Protein AF-A0A3P7Q3Z2-F1 (afdb_monomer_lite)

Organism: Cylicostephanus goldi (NCBI:txid71465)

Foldseek 3Di:
DVVVVVVVVVVVVVVVVVVVVVVVVVVVVVVVVVVVVVVVVVVVVVVVVVVVVVVVVVVVVVVVVVVVVVVVVVVVVVVVVVVVVVVVVVVVVVVVVVVVVVVVVVCVVPVVCVVCVVQACDPPGPRNPQPDDDDPDRPPPPPD

Sequence (144 aa):
MKEQIAKEEEALKISQKRVEEFNEMIAAIEERRKIAEEGHKAAVAALKKFEKELKEYDKDIKMHQNKVDATDKKLVSLKSKKEAMEMDIQKYKDEAVAYKKLAHQKMKSHPWINDEKSHFGKKNTEYDFTGLWLGGLLLELVFY

pLDDT: mean 86.35, std 15.88, range [38.47, 97.62]

Structure (mmCIF, N/CA/C/O backbone):
data_AF-A0A3P7Q3Z2-F1
#
_entry.id   AF-A0A3P7Q3Z2-F1
#
loop_
_atom_site.group_PDB
_atom_site.id
_atom_site.type_symbol
_atom_site.label_atom_id
_atom_site.label_alt_id
_atom_site.label_comp_id
_atom_site.label_asym_id
_atom_site.label_entity_id
_atom_site.label_seq_id
_atom_site.pdbx_PDB_ins_code
_atom_site.Cartn_x
_atom_site.Cartn_y
_atom_site.Cartn_z
_atom_site.occupancy
_atom_site.B_iso_or_equiv
_atom_site.a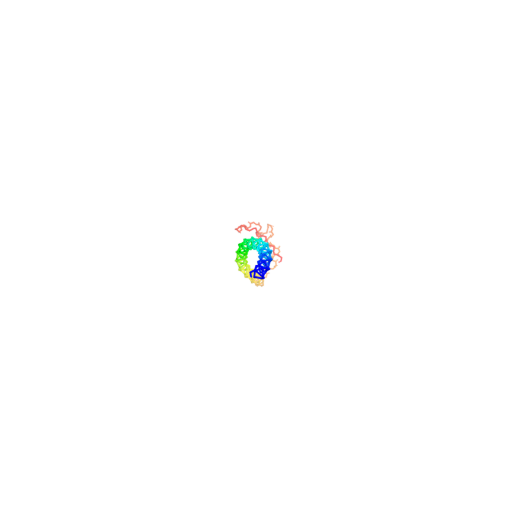uth_seq_id
_atom_site.auth_comp_id
_atom_site.auth_asym_id
_atom_site.auth_atom_id
_atom_site.pdbx_PDB_model_num
ATOM 1 N N . MET A 1 1 ? -50.970 -11.993 73.255 1.00 63.47 1 MET A N 1
ATOM 2 C CA . MET A 1 1 ? -50.905 -10.597 72.764 1.00 63.47 1 MET A CA 1
ATOM 3 C C . MET A 1 1 ? -49.483 -10.035 72.829 1.00 63.47 1 MET A C 1
ATOM 5 O O . MET A 1 1 ? -48.918 -9.815 71.773 1.00 63.47 1 MET A O 1
ATOM 9 N N . LYS A 1 2 ? -48.845 -9.899 74.006 1.00 75.62 2 LYS A N 1
ATOM 10 C CA . LYS A 1 2 ? -47.451 -9.393 74.109 1.00 75.62 2 LYS A CA 1
ATOM 11 C C . LYS A 1 2 ? -46.409 -10.221 73.336 1.00 75.62 2 LYS A C 1
ATOM 13 O O . LYS A 1 2 ? -45.516 -9.665 72.719 1.00 75.62 2 LYS A O 1
ATOM 18 N N . GLU A 1 3 ? -46.559 -11.542 73.332 1.00 79.00 3 GLU A N 1
ATOM 19 C CA . GLU A 1 3 ? -45.626 -12.468 72.671 1.00 79.00 3 GLU A CA 1
ATOM 20 C C . GLU A 1 3 ? -45.723 -12.450 71.131 1.00 79.00 3 GLU A C 1
ATOM 22 O O . GLU A 1 3 ? -44.743 -12.705 70.439 1.00 79.00 3 GLU A O 1
ATOM 27 N N . GLN A 1 4 ? -46.900 -12.117 70.586 1.00 80.56 4 GLN A N 1
ATOM 28 C CA . GLN A 1 4 ? -47.095 -11.931 69.142 1.00 80.56 4 GLN A CA 1
ATOM 29 C C . GLN A 1 4 ? -46.479 -10.616 68.666 1.00 80.56 4 GLN A C 1
ATOM 31 O O . GLN A 1 4 ? -45.775 -10.617 67.665 1.00 80.56 4 GLN A O 1
ATOM 36 N N . ILE A 1 5 ? -46.664 -9.536 69.433 1.00 83.12 5 ILE A N 1
ATOM 37 C CA . ILE A 1 5 ? -46.066 -8.226 69.141 1.00 83.12 5 ILE A CA 1
ATOM 38 C C . ILE A 1 5 ? -44.535 -8.335 69.096 1.00 83.12 5 ILE A C 1
ATOM 40 O O . ILE A 1 5 ? -43.920 -7.862 68.150 1.00 83.12 5 ILE A O 1
ATOM 44 N N . ALA A 1 6 ? -43.922 -9.043 70.051 1.00 85.62 6 ALA A N 1
ATOM 45 C CA . ALA A 1 6 ? -42.472 -9.246 70.063 1.00 85.62 6 ALA A CA 1
ATOM 46 C C . ALA A 1 6 ? -41.956 -10.013 68.826 1.00 85.62 6 ALA A C 1
ATOM 48 O O . ALA A 1 6 ? -40.931 -9.646 68.256 1.00 85.62 6 ALA A O 1
ATOM 49 N N . LYS A 1 7 ? -42.678 -11.050 68.372 1.00 86.12 7 LYS A N 1
ATOM 50 C CA . LYS A 1 7 ? -42.324 -11.792 67.146 1.00 86.12 7 LYS A CA 1
ATOM 51 C C . LYS A 1 7 ? -42.457 -10.938 65.888 1.00 86.12 7 LYS A C 1
ATOM 53 O O . LYS A 1 7 ? -41.633 -11.054 64.984 1.00 86.12 7 LYS A O 1
ATOM 58 N N . GLU A 1 8 ? -43.489 -10.105 65.817 1.00 84.38 8 GLU A N 1
ATOM 59 C CA . GLU A 1 8 ? -43.702 -9.195 64.691 1.00 84.38 8 GLU A CA 1
ATOM 60 C C . GLU A 1 8 ? -42.642 -8.087 64.652 1.00 84.38 8 GLU A C 1
ATOM 62 O O . GLU A 1 8 ? -42.112 -7.807 63.581 1.00 84.38 8 GLU A O 1
ATOM 67 N N . GLU A 1 9 ? -42.254 -7.522 65.799 1.00 87.75 9 GLU A N 1
ATOM 68 C CA . GLU A 1 9 ? -41.153 -6.552 65.899 1.00 87.75 9 GLU A CA 1
ATOM 69 C C . GLU A 1 9 ? -39.813 -7.154 65.453 1.00 87.75 9 GLU A C 1
ATOM 71 O O . GLU A 1 9 ? -39.049 -6.519 64.722 1.00 87.75 9 GLU A O 1
ATOM 76 N N . GLU A 1 10 ? -39.532 -8.399 65.842 1.00 88.31 10 GLU A N 1
ATOM 77 C CA . GLU A 1 10 ? -38.320 -9.107 65.432 1.00 88.31 10 GLU A CA 1
ATOM 78 C C . GLU A 1 10 ? -38.321 -9.408 63.924 1.00 88.31 10 GLU A C 1
ATOM 80 O O . GLU A 1 10 ? -37.326 -9.155 63.238 1.00 88.31 10 GLU A O 1
ATOM 85 N N . ALA A 1 11 ? -39.461 -9.841 63.375 1.00 89.44 11 ALA A N 1
ATOM 86 C CA . ALA A 1 11 ? -39.642 -10.030 61.936 1.00 89.44 11 ALA A CA 1
ATOM 87 C C . ALA A 1 11 ? -39.473 -8.717 61.150 1.00 89.44 11 ALA A C 1
ATOM 89 O O . ALA A 1 11 ? -38.833 -8.704 60.094 1.00 89.44 11 ALA A O 1
ATOM 90 N N . LEU A 1 12 ? -39.985 -7.601 61.676 1.00 91.19 12 LEU A N 1
ATOM 91 C CA . LEU A 1 12 ? -39.851 -6.280 61.061 1.00 91.19 12 LEU A CA 1
ATOM 92 C C . LEU A 1 12 ? -38.387 -5.825 61.042 1.00 91.19 12 LEU A C 1
ATOM 94 O O . LEU A 1 12 ? -37.903 -5.334 60.023 1.00 91.19 12 LEU A O 1
ATOM 98 N N . LYS A 1 13 ? -37.653 -6.073 62.131 1.00 93.69 13 LYS A N 1
ATOM 99 C CA . LYS A 1 13 ? -36.223 -5.760 62.248 1.00 93.69 13 LYS A CA 1
ATOM 100 C C . LYS A 1 13 ? -35.368 -6.586 61.283 1.00 93.69 13 LYS A C 1
ATOM 102 O O . LYS A 1 13 ? -34.429 -6.060 60.688 1.00 93.69 13 LYS A O 1
ATOM 107 N N . ILE A 1 14 ? -35.704 -7.864 61.087 1.00 93.69 14 ILE A N 1
ATOM 108 C CA . ILE A 1 14 ? -35.063 -8.725 60.077 1.00 93.69 14 ILE A CA 1
ATOM 109 C C . ILE A 1 14 ? -35.358 -8.204 58.666 1.00 93.69 14 ILE A C 1
ATOM 111 O O . ILE A 1 14 ? -34.451 -8.125 57.837 1.00 93.69 14 ILE A O 1
ATOM 115 N N . SER A 1 15 ? -36.606 -7.814 58.393 1.00 91.88 15 SER A N 1
ATOM 116 C CA . SER A 1 15 ? -36.988 -7.250 57.097 1.00 91.88 15 SER A CA 1
ATOM 117 C C . SER A 1 15 ? -36.263 -5.934 56.805 1.00 91.88 15 SER A C 1
ATOM 119 O O . SER A 1 15 ? -35.821 -5.735 55.678 1.00 91.88 15 SER A O 1
ATOM 121 N N . GLN A 1 16 ? -36.113 -5.052 57.797 1.00 94.38 16 GLN A N 1
ATOM 122 C CA . GLN A 1 16 ? -35.373 -3.793 57.655 1.00 94.38 16 GLN A CA 1
ATOM 123 C C . GLN A 1 16 ? -33.906 -4.038 57.296 1.00 94.38 16 GLN A C 1
ATOM 125 O O . GLN A 1 16 ? -33.435 -3.486 56.306 1.00 94.38 16 GLN A O 1
ATOM 130 N N . LYS A 1 17 ? -33.222 -4.943 58.011 1.00 94.62 17 LYS A N 1
ATOM 131 C CA . LYS A 1 17 ? -31.838 -5.323 57.680 1.00 94.62 17 LYS A CA 1
ATOM 132 C C . LYS A 1 17 ? -31.705 -5.861 56.261 1.00 94.62 17 LYS A C 1
ATOM 134 O O . LYS A 1 17 ? -30.796 -5.482 55.538 1.00 94.62 17 LYS A O 1
ATOM 139 N N . ARG A 1 18 ? -32.640 -6.712 55.833 1.00 94.19 18 ARG A N 1
ATOM 140 C CA . ARG A 1 18 ? -32.624 -7.259 54.471 1.00 94.19 18 ARG A CA 1
ATOM 141 C C . ARG A 1 18 ? -32.813 -6.167 53.410 1.00 94.19 18 ARG A C 1
ATOM 143 O O . ARG A 1 18 ? -32.218 -6.248 52.342 1.00 94.19 18 ARG A O 1
ATOM 150 N N . VAL A 1 19 ? -33.637 -5.155 53.685 1.00 95.56 19 VAL A N 1
ATOM 151 C CA . VAL A 1 19 ? -33.800 -3.998 52.788 1.00 95.56 19 VAL A CA 1
ATOM 152 C C . VAL A 1 19 ? -32.518 -3.167 52.724 1.00 95.56 19 VAL A C 1
ATOM 154 O O . VAL A 1 19 ? -32.129 -2.757 51.634 1.00 95.56 19 VAL A O 1
ATOM 157 N N . GLU A 1 20 ? -31.839 -2.954 53.852 1.00 95.56 20 GLU A N 1
ATOM 158 C CA . GLU A 1 20 ? -30.534 -2.276 53.891 1.00 95.56 20 GLU A CA 1
ATOM 159 C C . GLU A 1 20 ? -29.484 -3.038 53.066 1.00 95.56 20 GLU A C 1
ATOM 161 O O . GLU A 1 20 ? -28.877 -2.452 52.171 1.00 95.56 20 GLU A O 1
ATOM 166 N N . GLU A 1 21 ? -29.363 -4.354 53.264 1.00 95.62 21 GLU A N 1
ATO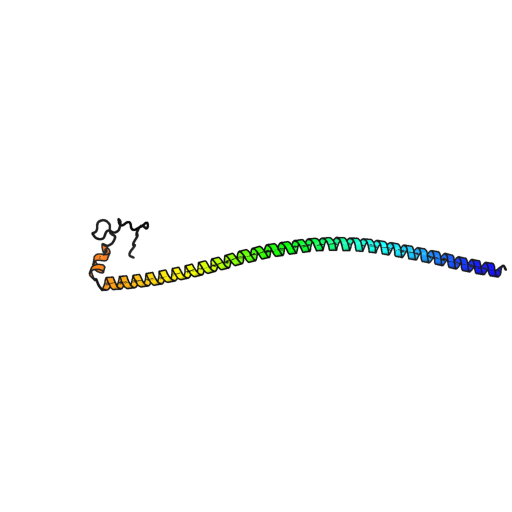M 167 C CA . GLU A 1 21 ? -28.468 -5.226 52.484 1.00 95.62 21 GLU A CA 1
ATOM 168 C C . GLU A 1 21 ? -28.770 -5.165 50.976 1.00 95.62 21 GLU A C 1
ATOM 170 O O . GLU A 1 21 ? -27.857 -5.086 50.149 1.00 95.62 21 GLU A O 1
ATOM 175 N N . PHE A 1 22 ? -30.050 -5.163 50.586 1.00 95.94 22 PHE A N 1
ATOM 176 C CA . PHE A 1 22 ? -30.425 -5.021 49.179 1.00 95.94 22 PHE A CA 1
ATOM 177 C C . PHE A 1 22 ? -30.085 -3.643 48.613 1.00 95.94 22 PHE A C 1
ATOM 179 O O . PHE A 1 22 ? -29.620 -3.566 47.476 1.00 95.94 22 PHE A O 1
ATOM 186 N N . ASN A 1 23 ? -30.277 -2.568 49.376 1.00 96.00 23 ASN A N 1
ATOM 187 C CA . ASN A 1 23 ? -29.922 -1.221 48.934 1.00 96.00 23 ASN A CA 1
ATOM 188 C C . ASN A 1 23 ? -28.408 -1.080 48.717 1.00 96.00 23 ASN A C 1
ATOM 190 O O . ASN A 1 23 ? -27.988 -0.513 47.708 1.00 96.00 23 ASN A O 1
ATOM 194 N N . GLU A 1 24 ? -27.589 -1.651 49.603 1.00 95.94 24 GLU A N 1
ATOM 195 C CA . GLU A 1 24 ? -26.132 -1.709 49.421 1.00 95.94 24 GLU A CA 1
ATOM 196 C C . GLU A 1 24 ? -25.753 -2.497 48.161 1.00 95.94 24 GLU A C 1
ATOM 198 O O . GLU A 1 24 ? -24.898 -2.071 47.377 1.00 95.94 24 GLU A O 1
ATOM 203 N N . MET A 1 25 ? -26.428 -3.624 47.919 1.00 95.88 25 MET A N 1
ATOM 204 C CA . MET A 1 25 ? -26.194 -4.442 46.732 1.00 95.88 25 MET A CA 1
ATOM 205 C C . MET A 1 25 ? -26.578 -3.706 45.441 1.00 95.88 25 MET A C 1
ATOM 207 O O . MET A 1 25 ? -25.841 -3.777 44.456 1.00 95.88 25 MET A O 1
ATOM 211 N N . ILE A 1 26 ? -27.693 -2.970 45.443 1.00 96.25 26 ILE A N 1
ATOM 212 C CA . ILE A 1 26 ? -28.128 -2.138 44.312 1.00 96.25 26 ILE A CA 1
ATOM 213 C C . ILE A 1 26 ? -27.099 -1.042 44.034 1.00 96.25 26 ILE A C 1
ATOM 215 O O . ILE A 1 26 ? -26.666 -0.911 42.89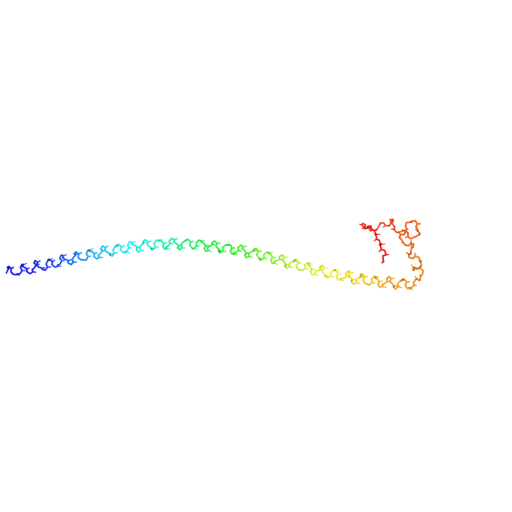0 1.00 96.25 26 ILE A O 1
ATOM 219 N N . ALA A 1 27 ? -26.638 -0.322 45.060 1.00 96.00 27 ALA A N 1
ATOM 220 C CA . ALA A 1 27 ? -25.622 0.718 44.902 1.00 96.00 27 ALA A CA 1
ATOM 221 C C . ALA A 1 27 ? -24.316 0.159 44.303 1.00 96.00 27 ALA A C 1
ATOM 223 O O . ALA A 1 27 ? -23.730 0.749 43.393 1.00 96.00 27 ALA A O 1
ATOM 224 N N . ALA A 1 28 ? -23.888 -1.029 44.745 1.00 96.19 28 ALA A N 1
ATOM 225 C CA . ALA A 1 28 ? -22.716 -1.699 44.186 1.00 96.19 28 ALA A CA 1
ATOM 226 C C . ALA A 1 28 ? -22.909 -2.116 42.714 1.00 96.19 28 ALA A C 1
ATOM 228 O O . ALA A 1 28 ? -21.964 -2.057 41.921 1.00 96.19 28 ALA A O 1
ATOM 229 N N . ILE A 1 29 ? -24.116 -2.547 42.332 1.00 96.19 29 ILE A N 1
ATOM 230 C CA . ILE A 1 29 ? -24.450 -2.891 40.942 1.00 96.19 29 ILE A CA 1
ATOM 231 C C . ILE A 1 29 ? -24.478 -1.639 40.062 1.00 96.19 29 ILE A C 1
ATOM 233 O O . ILE A 1 29 ? -23.940 -1.676 38.954 1.00 96.19 29 ILE A O 1
ATOM 237 N N . GLU A 1 30 ? -25.066 -0.540 40.535 1.00 96.12 30 GLU A N 1
ATOM 238 C CA . GLU A 1 30 ? -25.112 0.724 39.795 1.00 96.12 30 GLU A CA 1
ATOM 239 C C . GLU A 1 30 ? -23.712 1.248 39.493 1.00 96.12 30 GLU A C 1
ATOM 241 O O . GLU A 1 30 ? -23.435 1.627 38.352 1.00 96.12 30 GLU A O 1
ATOM 246 N N . GLU A 1 31 ? -22.796 1.174 40.458 1.00 96.06 31 GLU A N 1
ATOM 247 C CA . GLU A 1 31 ? -21.449 1.681 40.225 1.00 96.06 31 GLU A CA 1
ATOM 248 C C . GLU A 1 31 ? -20.649 0.801 39.259 1.00 96.06 31 GLU A C 1
ATOM 250 O O . GLU A 1 31 ? -19.969 1.300 38.359 1.00 96.06 31 GLU A O 1
ATOM 255 N N . ARG A 1 32 ? -20.824 -0.525 39.328 1.00 96.00 32 ARG A N 1
ATOM 256 C CA . ARG A 1 32 ? -20.279 -1.440 38.309 1.00 96.00 32 ARG A CA 1
ATOM 257 C C . ARG A 1 32 ? -20.859 -1.167 36.925 1.00 96.00 32 ARG A C 1
ATOM 259 O O . ARG A 1 32 ? -20.123 -1.208 35.938 1.00 96.00 32 ARG A O 1
ATOM 266 N N . ARG A 1 33 ? -22.161 -0.885 36.839 1.00 96.31 33 ARG A N 1
ATOM 267 C CA . ARG A 1 33 ? -22.829 -0.540 35.580 1.00 96.31 33 ARG A CA 1
ATOM 268 C C . ARG A 1 33 ? -22.253 0.748 34.996 1.00 96.31 33 ARG A C 1
ATOM 270 O O . ARG A 1 33 ? -21.977 0.783 33.801 1.00 96.31 33 ARG A O 1
ATOM 277 N N . LYS A 1 34 ? -22.027 1.774 35.816 1.00 96.62 34 LYS A N 1
ATOM 278 C CA . LYS A 1 34 ? -21.444 3.045 35.371 1.00 96.62 34 LYS A CA 1
ATOM 279 C C . LYS A 1 34 ? -20.033 2.860 34.807 1.00 96.62 34 LYS A C 1
ATOM 281 O O . LYS A 1 34 ? -19.761 3.316 33.698 1.00 96.62 34 LYS A O 1
ATOM 286 N N . ILE A 1 35 ? -19.182 2.104 35.504 1.00 96.56 35 ILE A N 1
ATOM 287 C CA . ILE A 1 35 ? -17.835 1.753 35.021 1.00 96.56 35 ILE A CA 1
ATOM 288 C C . ILE A 1 35 ? -17.918 0.999 33.683 1.00 96.56 35 ILE A C 1
ATOM 290 O O . ILE A 1 35 ? -17.171 1.294 32.748 1.00 96.56 35 ILE A O 1
ATOM 294 N N . ALA A 1 36 ? -18.847 0.047 33.558 1.00 95.81 36 ALA A N 1
ATOM 295 C CA . ALA A 1 36 ? -19.046 -0.700 32.319 1.00 95.81 36 ALA A CA 1
ATOM 296 C C . ALA A 1 36 ? -19.540 0.191 31.162 1.00 95.81 36 ALA A C 1
ATOM 298 O O . ALA A 1 36 ? -19.062 0.048 30.036 1.00 95.81 36 ALA A O 1
ATOM 299 N N . GLU A 1 37 ? -20.453 1.132 31.419 1.00 97.38 37 GLU A N 1
ATOM 300 C CA . GLU A 1 37 ? -20.925 2.101 30.421 1.00 97.38 37 GLU A CA 1
ATOM 301 C C . GLU A 1 37 ? -19.795 3.026 29.941 1.00 97.38 37 GLU A C 1
ATOM 303 O O . GLU A 1 37 ? -19.682 3.294 28.742 1.00 97.38 37 GLU A O 1
ATOM 308 N N . GLU A 1 38 ? -18.934 3.497 30.846 1.00 96.38 38 GLU A N 1
ATOM 309 C CA . GLU A 1 38 ? -17.757 4.303 30.501 1.00 96.38 38 GLU A CA 1
ATOM 310 C C . GLU A 1 38 ? -16.750 3.502 29.665 1.00 96.38 38 GLU A C 1
ATOM 312 O O . GLU A 1 38 ? -16.311 3.973 28.608 1.00 96.38 38 GLU A O 1
ATOM 317 N N . GLY A 1 39 ? -16.460 2.260 30.065 1.00 96.94 39 GLY A N 1
ATOM 318 C CA . GLY A 1 39 ? -15.615 1.342 29.297 1.00 96.94 39 GLY A CA 1
ATOM 319 C C . GLY A 1 39 ? -16.177 1.061 27.901 1.00 96.94 39 GLY A C 1
ATOM 320 O O . GLY A 1 39 ? -15.443 1.095 26.911 1.00 96.94 39 GLY A O 1
ATOM 321 N N . HIS A 1 40 ? -17.493 0.867 27.790 1.00 96.69 40 HIS A N 1
ATOM 322 C CA . HIS A 1 40 ? -18.155 0.664 26.504 1.00 96.69 40 HIS A CA 1
ATOM 323 C C . HIS A 1 40 ? -18.059 1.904 25.605 1.00 96.69 40 HIS A C 1
ATOM 325 O O . HIS A 1 40 ? -17.700 1.785 24.431 1.00 96.69 40 HIS A O 1
ATOM 331 N N . LYS A 1 41 ? -18.302 3.106 26.144 1.00 97.00 41 LYS A N 1
ATOM 332 C CA . LYS A 1 41 ? -18.147 4.365 25.393 1.00 97.00 41 LYS A CA 1
ATOM 333 C C . LYS A 1 41 ? -16.719 4.544 24.879 1.00 97.00 41 LYS A C 1
ATOM 335 O O . LYS A 1 41 ? -16.540 4.918 23.718 1.00 97.00 41 LYS A O 1
ATOM 340 N N . ALA A 1 42 ? -15.716 4.241 25.703 1.00 96.69 42 ALA A N 1
ATOM 341 C CA . ALA A 1 42 ? -14.312 4.297 25.303 1.00 96.69 42 ALA A CA 1
ATOM 342 C C . ALA A 1 42 ? -13.996 3.294 24.179 1.00 96.69 42 ALA A C 1
ATOM 344 O O . ALA A 1 42 ? -13.383 3.668 23.177 1.00 96.69 42 ALA A O 1
ATOM 345 N N . ALA A 1 43 ? -14.481 2.054 24.292 1.00 95.88 43 ALA A N 1
ATOM 346 C CA . ALA A 1 43 ? -14.301 1.028 23.266 1.00 95.88 43 ALA A CA 1
ATOM 347 C C . ALA A 1 43 ? -14.957 1.419 21.930 1.00 95.88 43 ALA A C 1
ATOM 349 O O . ALA A 1 43 ? -14.334 1.306 20.876 1.00 95.88 43 ALA A O 1
ATOM 350 N N . VAL A 1 44 ? -16.181 1.956 21.959 1.00 97.12 44 VAL A N 1
ATOM 351 C CA . VAL A 1 44 ? -16.876 2.445 20.754 1.00 97.12 44 VAL A CA 1
ATOM 352 C C . VAL A 1 44 ? -16.130 3.621 20.119 1.00 97.12 44 VAL A C 1
ATOM 354 O O . VAL A 1 44 ? -16.029 3.704 18.894 1.00 97.12 44 VAL A O 1
ATOM 357 N N . ALA A 1 45 ? -15.582 4.533 20.925 1.00 96.62 45 ALA A N 1
ATOM 358 C CA . ALA A 1 45 ? -14.774 5.637 20.416 1.00 96.62 45 ALA A CA 1
ATOM 359 C C . ALA A 1 45 ? -13.479 5.141 19.748 1.00 96.62 45 ALA A C 1
ATOM 361 O O . ALA A 1 45 ? -13.110 5.657 18.692 1.00 96.62 45 ALA A O 1
ATOM 362 N N . ALA A 1 46 ? -12.819 4.132 20.325 1.00 96.44 46 ALA A N 1
ATOM 363 C CA . ALA A 1 46 ? -11.637 3.504 19.739 1.00 96.44 46 ALA A CA 1
ATOM 364 C C . ALA A 1 46 ? -11.966 2.790 18.418 1.00 96.44 46 ALA A C 1
ATOM 366 O O . ALA A 1 46 ? -11.290 3.022 17.418 1.00 96.44 46 ALA A O 1
ATOM 367 N N . LEU A 1 47 ? -13.056 2.015 18.369 1.00 97.00 47 LEU A N 1
ATOM 368 C CA . LEU A 1 47 ? -13.518 1.352 17.143 1.00 97.00 47 LEU A CA 1
ATOM 369 C C . LEU A 1 47 ? -13.765 2.351 16.008 1.00 97.00 47 LEU A C 1
ATOM 371 O O . LEU A 1 47 ? -13.279 2.152 14.900 1.00 97.00 47 LEU A O 1
ATOM 375 N N . LYS A 1 48 ? -14.427 3.480 16.290 1.00 96.62 48 LYS A N 1
ATOM 376 C CA . LYS A 1 48 ? -14.649 4.536 15.286 1.00 96.62 48 LYS A CA 1
ATOM 377 C C . LYS A 1 48 ? -13.354 5.161 14.761 1.00 96.62 48 LYS A C 1
ATOM 379 O O . LYS A 1 48 ? -13.344 5.643 13.629 1.00 96.62 48 LYS A O 1
ATOM 384 N N . LYS A 1 49 ? -12.287 5.216 15.567 1.00 96.38 49 LYS A N 1
ATOM 385 C CA . LYS A 1 49 ? -10.968 5.677 15.102 1.00 96.38 49 LYS A CA 1
ATOM 386 C C . LYS A 1 49 ? -10.340 4.645 14.172 1.00 96.38 49 LYS A C 1
ATOM 388 O O . LYS A 1 49 ? -10.001 5.002 13.049 1.00 96.38 49 LYS A O 1
ATOM 393 N N . PHE A 1 50 ? -10.314 3.377 14.578 1.00 96.50 50 PHE A N 1
ATOM 394 C CA . PHE A 1 50 ? -9.793 2.297 13.738 1.00 96.50 50 PHE A CA 1
ATOM 395 C C . PHE A 1 50 ? -10.544 2.162 12.410 1.00 96.50 50 PHE A C 1
ATOM 397 O O . PHE A 1 50 ? -9.923 1.986 11.369 1.00 96.50 50 PHE A O 1
ATOM 404 N N . GLU A 1 51 ? -11.869 2.321 12.398 1.00 96.50 51 GLU A N 1
ATOM 405 C CA . GLU A 1 51 ? -12.648 2.327 11.152 1.00 96.50 51 GLU A CA 1
ATOM 406 C C . GLU A 1 51 ? -12.247 3.461 10.197 1.00 96.50 51 GLU A C 1
ATOM 408 O O . GLU A 1 51 ? -12.287 3.285 8.978 1.00 96.50 51 GLU A O 1
ATOM 413 N N . LYS A 1 52 ? -11.887 4.638 10.725 1.00 96.19 52 LYS A N 1
ATOM 414 C CA . LYS A 1 52 ? -11.401 5.754 9.902 1.00 96.19 52 LYS A CA 1
ATOM 415 C C . LYS A 1 52 ? -10.009 5.466 9.358 1.00 96.19 52 LYS A C 1
ATOM 417 O O . LYS A 1 52 ? -9.812 5.608 8.156 1.00 96.19 52 LYS A O 1
ATOM 422 N N . GLU A 1 53 ? -9.101 5.005 10.212 1.00 96.19 53 GLU A N 1
ATOM 423 C CA . GLU A 1 53 ? -7.736 4.635 9.824 1.00 96.19 53 GLU A CA 1
ATOM 424 C C . GLU A 1 53 ? -7.746 3.539 8.750 1.00 96.19 53 GLU A C 1
ATOM 426 O O . GLU A 1 53 ? -7.093 3.675 7.722 1.00 96.19 53 GLU A O 1
ATOM 431 N N . LEU A 1 54 ? -8.574 2.500 8.902 1.00 96.88 54 LEU A N 1
ATOM 432 C CA . LEU A 1 54 ? -8.729 1.449 7.889 1.00 96.88 54 LEU A CA 1
ATOM 433 C C . LEU A 1 54 ? -9.228 1.988 6.543 1.00 96.88 54 LEU A C 1
ATOM 435 O O . LEU A 1 54 ? -8.767 1.541 5.493 1.00 96.88 54 LEU A O 1
ATOM 439 N N . LYS A 1 55 ? -10.148 2.960 6.547 1.00 96.50 55 LYS A N 1
ATOM 440 C CA . LYS A 1 55 ? -10.610 3.611 5.309 1.00 96.50 55 LYS A CA 1
ATOM 441 C C . LYS A 1 55 ? -9.523 4.459 4.656 1.00 96.50 55 LYS A C 1
ATOM 443 O O . LYS A 1 55 ? -9.518 4.578 3.432 1.00 96.50 55 LYS A O 1
ATOM 448 N N . GLU A 1 56 ? -8.652 5.082 5.440 1.00 96.50 56 GLU A N 1
ATOM 449 C CA . GLU A 1 56 ? -7.495 5.820 4.924 1.00 96.50 56 GLU A CA 1
ATOM 450 C C . GLU A 1 56 ? -6.466 4.858 4.327 1.00 96.50 56 GLU A C 1
ATOM 452 O O . GLU A 1 56 ? -6.093 5.026 3.167 1.00 96.50 56 GLU A O 1
ATOM 457 N N . TYR A 1 57 ? -6.135 3.771 5.029 1.00 96.25 57 TYR A N 1
ATOM 458 C CA . TYR A 1 57 ? -5.255 2.728 4.501 1.00 96.25 57 TYR A CA 1
ATOM 459 C C . TYR A 1 57 ? -5.779 2.105 3.201 1.00 96.25 57 TYR A C 1
ATOM 461 O O . TYR A 1 57 ? -5.007 1.932 2.262 1.00 96.25 57 TYR A O 1
ATOM 469 N N . ASP A 1 58 ? -7.080 1.817 3.088 1.00 97.06 58 ASP A N 1
ATOM 470 C CA . ASP A 1 58 ? -7.661 1.286 1.843 1.00 97.06 58 ASP A CA 1
ATOM 471 C C . ASP A 1 58 ? -7.514 2.270 0.664 1.00 97.06 58 ASP A C 1
ATOM 473 O O . ASP A 1 58 ? -7.231 1.866 -0.469 1.00 97.06 58 ASP A O 1
ATOM 477 N N . LYS A 1 59 ? -7.651 3.580 0.917 1.00 96.56 59 LYS A N 1
ATOM 478 C CA . LYS A 1 59 ? -7.415 4.613 -0.107 1.00 96.56 59 LYS A CA 1
ATOM 479 C C . LYS A 1 59 ? -5.951 4.666 -0.529 1.00 96.56 59 LYS A C 1
ATOM 481 O O . LYS A 1 59 ? -5.678 4.726 -1.730 1.00 96.56 59 LYS A O 1
ATOM 486 N N . ASP A 1 60 ? -5.032 4.620 0.428 1.00 96.94 60 ASP A N 1
ATOM 487 C CA . ASP A 1 60 ? -3.596 4.660 0.154 1.00 96.94 60 ASP A CA 1
ATOM 488 C C . ASP A 1 60 ? -3.147 3.426 -0.627 1.00 96.94 60 ASP A C 1
ATOM 490 O O . ASP A 1 60 ? -2.457 3.559 -1.641 1.00 96.94 60 ASP A O 1
ATOM 494 N N . ILE A 1 61 ? -3.613 2.235 -0.239 1.00 97.38 61 ILE A N 1
ATOM 495 C CA . ILE A 1 61 ? -3.355 0.985 -0.965 1.00 97.38 61 ILE A CA 1
ATOM 496 C C . ILE A 1 61 ? -3.826 1.109 -2.417 1.00 97.38 61 ILE A C 1
ATOM 498 O O . ILE A 1 61 ? -3.053 0.835 -3.336 1.00 97.38 61 ILE A O 1
ATOM 502 N N . LYS A 1 62 ? -5.052 1.595 -2.655 1.00 96.69 62 LYS A N 1
ATOM 503 C CA . LYS A 1 62 ? -5.568 1.817 -4.018 1.00 96.69 62 LYS A CA 1
ATOM 504 C C . LYS A 1 62 ? -4.732 2.823 -4.805 1.00 96.69 62 LYS A C 1
ATOM 506 O O . LYS A 1 62 ? -4.459 2.604 -5.985 1.00 96.69 62 LYS A O 1
ATOM 511 N N . MET A 1 63 ? -4.301 3.917 -4.177 1.00 96.69 63 MET A N 1
ATOM 512 C CA . MET A 1 63 ? -3.421 4.894 -4.822 1.00 96.69 63 MET A CA 1
ATOM 513 C C . MET A 1 63 ? -2.084 4.256 -5.222 1.00 96.69 63 MET A C 1
ATOM 515 O O . MET A 1 63 ? -1.613 4.469 -6.343 1.00 96.69 63 MET A O 1
ATOM 519 N N . HIS A 1 64 ? -1.463 3.493 -4.323 1.00 96.25 64 HIS A N 1
ATOM 520 C CA . HIS A 1 64 ? -0.200 2.814 -4.593 1.00 96.25 64 HIS A CA 1
ATOM 521 C C . HIS A 1 64 ? -0.344 1.760 -5.691 1.00 96.25 64 HIS A C 1
ATOM 523 O O . HIS A 1 64 ? 0.485 1.740 -6.599 1.00 96.25 64 HIS A O 1
ATOM 529 N N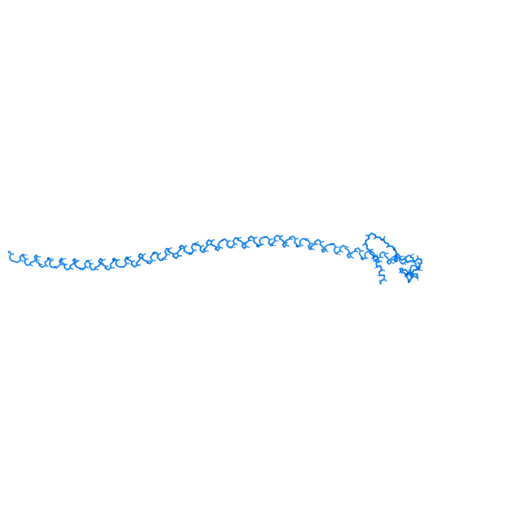 . GLN A 1 65 ? -1.427 0.982 -5.685 1.00 96.81 65 GLN A N 1
ATOM 530 C CA . GLN A 1 65 ? -1.712 0.008 -6.738 1.00 96.81 65 GLN A CA 1
ATOM 531 C C . GLN A 1 65 ? -1.823 0.681 -8.113 1.00 96.81 65 GLN A C 1
ATOM 533 O O . GLN A 1 65 ? -1.143 0.281 -9.053 1.00 96.81 65 GLN A O 1
ATOM 538 N N . ASN A 1 66 ? -2.566 1.787 -8.213 1.00 95.56 66 ASN A N 1
ATOM 539 C CA . ASN A 1 66 ? -2.682 2.542 -9.465 1.00 95.56 66 ASN A CA 1
ATOM 540 C C . ASN A 1 66 ? -1.324 3.068 -9.972 1.00 95.56 66 ASN A C 1
ATOM 542 O O . ASN A 1 66 ? -1.087 3.128 -11.181 1.00 95.56 66 ASN A O 1
ATOM 546 N N . LYS A 1 67 ? -0.421 3.466 -9.063 1.00 96.56 67 LYS A N 1
ATOM 547 C CA . LYS A 1 67 ? 0.940 3.903 -9.423 1.00 96.56 67 LYS A CA 1
ATOM 548 C C . LYS A 1 67 ? 1.796 2.742 -9.929 1.00 96.56 67 LYS A C 1
ATOM 550 O O . LYS A 1 67 ? 2.543 2.935 -10.892 1.00 96.56 67 LYS A O 1
ATOM 555 N N . VAL A 1 68 ? 1.689 1.569 -9.304 1.00 97.44 68 VAL A N 1
ATOM 556 C CA . VAL A 1 68 ? 2.376 0.345 -9.745 1.00 97.44 68 VAL A CA 1
ATOM 557 C C . VAL A 1 68 ? 1.899 -0.034 -11.144 1.00 97.44 68 VAL A C 1
ATOM 559 O O . VAL A 1 68 ? 2.716 -0.072 -12.059 1.00 97.44 68 VAL A O 1
ATOM 562 N N . ASP A 1 69 ? 0.587 -0.129 -11.361 1.00 96.75 69 ASP A N 1
ATOM 563 C CA . ASP A 1 69 ? 0.009 -0.488 -12.662 1.00 96.75 69 ASP A CA 1
ATOM 564 C C . ASP A 1 69 ? 0.428 0.487 -13.781 1.00 96.75 69 ASP A C 1
ATOM 566 O O . ASP A 1 69 ? 0.710 0.092 -14.917 1.00 96.75 69 ASP A O 1
ATOM 570 N N . ALA A 1 70 ? 0.487 1.790 -13.481 1.00 96.19 70 ALA A N 1
ATOM 571 C CA . ALA A 1 70 ? 0.957 2.798 -14.430 1.00 96.19 70 ALA A CA 1
ATOM 572 C C . ALA A 1 70 ? 2.453 2.649 -14.754 1.00 96.19 70 ALA A C 1
ATOM 574 O O . ALA A 1 70 ? 2.870 2.894 -15.890 1.00 96.19 70 ALA A O 1
ATOM 575 N N . THR A 1 71 ? 3.259 2.262 -13.766 1.00 96.00 71 THR A N 1
ATOM 576 C CA . THR A 1 71 ? 4.698 2.028 -13.933 1.00 96.00 71 THR A CA 1
ATOM 577 C C . THR A 1 71 ? 4.949 0.754 -14.732 1.00 96.00 71 THR A C 1
ATOM 579 O O . THR A 1 71 ? 5.739 0.787 -15.674 1.00 96.00 71 THR A O 1
ATOM 582 N N . ASP A 1 72 ? 4.206 -0.316 -14.461 1.00 97.38 72 ASP A N 1
ATOM 583 C CA . ASP A 1 72 ? 4.303 -1.583 -15.187 1.00 97.38 72 ASP A CA 1
ATOM 584 C C . ASP A 1 72 ? 3.941 -1.418 -16.665 1.00 97.38 72 ASP A C 1
ATOM 586 O O . ASP A 1 72 ? 4.669 -1.882 -17.544 1.00 97.38 72 ASP A O 1
ATOM 590 N N . LYS A 1 73 ? 2.885 -0.656 -16.977 1.00 96.88 73 LYS A N 1
ATOM 591 C CA . LYS A 1 73 ? 2.546 -0.315 -18.372 1.00 96.88 73 LYS A CA 1
ATOM 592 C C . LYS A 1 73 ? 3.688 0.412 -19.087 1.00 96.88 73 LYS A C 1
ATOM 594 O O . LYS A 1 73 ? 3.984 0.113 -20.247 1.00 96.88 73 LYS A O 1
ATOM 599 N N . LYS A 1 74 ? 4.349 1.358 -18.409 1.00 96.81 74 LYS A N 1
ATOM 600 C CA . LYS A 1 74 ? 5.521 2.059 -18.963 1.00 96.81 74 LYS A CA 1
ATOM 601 C C . LYS A 1 74 ? 6.702 1.110 -19.150 1.00 96.81 74 LYS A C 1
ATOM 603 O O . LYS A 1 74 ? 7.359 1.180 -20.186 1.00 96.81 74 LYS A O 1
ATOM 608 N N . LEU A 1 75 ? 6.947 0.217 -18.193 1.00 97.44 75 LEU A N 1
ATOM 609 C CA . LEU A 1 75 ? 8.013 -0.779 -18.255 1.00 97.44 75 LEU A CA 1
ATOM 610 C C . LEU A 1 75 ? 7.833 -1.711 -19.459 1.00 97.44 75 LEU A C 1
ATOM 612 O O . LEU A 1 75 ? 8.773 -1.889 -20.231 1.00 97.44 75 LEU A O 1
ATOM 616 N N . VAL A 1 76 ? 6.623 -2.237 -19.668 1.00 97.56 76 VAL A N 1
ATOM 617 C CA . VAL A 1 76 ? 6.298 -3.077 -20.832 1.00 97.56 76 VAL A CA 1
ATOM 618 C C . VAL A 1 76 ? 6.556 -2.321 -22.138 1.00 97.56 76 VAL A C 1
ATOM 620 O O . VAL A 1 76 ? 7.246 -2.838 -23.013 1.00 97.56 76 VAL A O 1
ATOM 623 N N . SER A 1 77 ? 6.093 -1.070 -22.253 1.00 96.12 77 SER A N 1
ATOM 624 C CA . SER A 1 77 ? 6.331 -0.248 -23.450 1.00 96.12 77 SER A CA 1
ATOM 625 C C . SER A 1 77 ? 7.822 -0.010 -23.715 1.00 96.12 77 SER A C 1
ATOM 627 O O . SER A 1 77 ? 8.277 -0.117 -24.855 1.00 96.12 77 SER A O 1
ATOM 629 N N . LEU A 1 78 ? 8.597 0.300 -22.673 1.00 96.81 78 LEU A N 1
ATOM 630 C CA . LEU A 1 78 ? 10.040 0.506 -22.791 1.00 96.81 78 LEU A CA 1
ATOM 631 C C . LEU A 1 78 ? 10.769 -0.781 -23.169 1.00 96.81 78 LEU A C 1
ATOM 633 O O . LEU A 1 78 ? 11.688 -0.732 -23.984 1.00 96.81 78 LEU A O 1
ATOM 637 N N . LYS A 1 79 ? 10.342 -1.926 -22.631 1.00 97.19 79 LYS A N 1
ATOM 638 C CA . LYS A 1 79 ? 10.906 -3.230 -22.980 1.00 97.19 79 LYS A CA 1
ATOM 639 C C . LYS A 1 79 ? 10.698 -3.544 -24.463 1.00 97.19 79 LYS A C 1
ATOM 641 O O . LYS A 1 79 ? 11.669 -3.860 -25.139 1.00 97.19 79 LYS A O 1
ATOM 646 N N . SER A 1 80 ? 9.492 -3.341 -24.994 1.00 96.25 80 SER A N 1
ATOM 647 C CA . SER A 1 80 ? 9.229 -3.534 -26.428 1.00 96.25 80 SER A CA 1
ATOM 648 C C . SER A 1 80 ? 10.047 -2.587 -27.312 1.00 96.25 80 SER A C 1
ATOM 650 O O . SER A 1 80 ? 10.563 -2.998 -28.347 1.00 96.25 80 SER A O 1
ATOM 652 N N . LYS A 1 81 ? 10.221 -1.320 -26.904 1.00 97.31 81 LYS A N 1
ATOM 653 C CA . LYS A 1 81 ? 11.093 -0.377 -27.632 1.00 97.31 81 LYS A CA 1
ATOM 654 C C . LYS A 1 81 ? 12.553 -0.820 -27.618 1.00 97.31 81 LYS A C 1
ATOM 656 O O . LYS A 1 81 ? 13.228 -0.698 -28.634 1.00 97.31 81 LYS A O 1
ATOM 661 N N . LYS A 1 82 ? 13.032 -1.327 -26.481 1.00 97.62 82 LYS A N 1
ATOM 662 C CA . LYS A 1 82 ? 14.387 -1.864 -26.346 1.00 97.62 82 LYS A CA 1
ATOM 663 C C . LYS A 1 82 ? 14.598 -3.057 -27.281 1.00 97.62 82 LYS A C 1
ATOM 665 O O . LYS A 1 82 ? 15.579 -3.063 -28.011 1.00 97.62 82 LYS A O 1
ATOM 670 N N . GLU A 1 83 ? 13.668 -4.008 -27.299 1.00 97.06 83 GLU A N 1
ATOM 671 C CA . GLU A 1 83 ? 13.729 -5.184 -28.180 1.00 97.06 83 GLU A CA 1
ATOM 672 C C . GLU A 1 83 ? 13.766 -4.777 -29.665 1.00 97.06 83 GLU A C 1
ATOM 674 O O . GLU A 1 83 ? 14.586 -5.288 -30.424 1.00 97.06 83 GLU A O 1
ATOM 679 N N . ALA A 1 84 ? 12.957 -3.790 -30.073 1.00 96.81 84 ALA A N 1
ATOM 680 C CA . ALA A 1 84 ? 12.995 -3.255 -31.436 1.00 96.81 84 ALA A CA 1
ATOM 681 C C . ALA A 1 84 ? 14.358 -2.625 -31.786 1.00 96.81 84 ALA A C 1
ATOM 683 O O . ALA A 1 84 ? 14.924 -2.916 -32.838 1.00 96.81 84 ALA A O 1
ATOM 684 N N . MET A 1 85 ? 14.928 -1.817 -30.884 1.00 96.56 85 MET A N 1
ATOM 685 C CA . MET A 1 85 ? 16.260 -1.230 -31.086 1.00 96.56 85 MET A CA 1
ATOM 686 C C . MET A 1 85 ? 17.361 -2.295 -31.162 1.00 96.56 85 MET A C 1
ATOM 688 O O . MET A 1 85 ? 18.295 -2.159 -31.949 1.00 96.56 85 MET A O 1
ATOM 692 N N . GLU A 1 86 ? 17.272 -3.359 -30.362 1.00 96.88 86 GLU A N 1
ATOM 693 C CA . GLU A 1 86 ? 18.225 -4.474 -30.408 1.00 96.88 86 GLU A CA 1
ATOM 694 C C . GLU A 1 86 ? 18.172 -5.210 -31.754 1.00 96.88 86 GLU A C 1
ATOM 696 O O . GLU A 1 86 ? 19.225 -5.533 -32.312 1.00 96.88 86 GLU A O 1
ATOM 701 N N . MET A 1 87 ? 16.974 -5.405 -32.315 1.00 96.25 87 MET A N 1
ATOM 702 C CA . MET A 1 87 ? 16.808 -5.963 -33.661 1.00 96.25 87 MET A CA 1
ATOM 703 C C . MET A 1 87 ? 17.430 -5.068 -34.737 1.00 96.25 87 MET A C 1
ATOM 705 O O . MET A 1 87 ? 18.166 -5.566 -35.591 1.00 96.25 87 MET A O 1
ATOM 709 N N . ASP A 1 88 ? 17.188 -3.757 -34.679 1.00 95.94 88 ASP A N 1
ATOM 710 C CA . ASP A 1 88 ? 17.767 -2.804 -35.631 1.00 95.94 88 ASP A CA 1
ATOM 711 C C . ASP A 1 88 ? 19.299 -2.797 -35.556 1.00 95.94 88 ASP A C 1
ATOM 713 O O . ASP A 1 88 ? 19.976 -2.869 -36.581 1.00 95.94 88 ASP A O 1
ATOM 717 N N . ILE A 1 89 ? 19.869 -2.788 -34.346 1.00 96.62 89 ILE A N 1
ATOM 718 C CA . ILE A 1 89 ? 21.322 -2.880 -34.144 1.00 96.62 89 ILE A CA 1
ATOM 719 C C . ILE A 1 89 ? 21.877 -4.163 -34.766 1.00 96.62 89 ILE A C 1
ATOM 721 O O . ILE A 1 89 ? 22.931 -4.125 -35.405 1.00 96.62 89 ILE A O 1
ATOM 725 N N . GLN A 1 90 ? 21.198 -5.298 -34.584 1.00 96.00 90 GLN A N 1
ATOM 726 C CA . GLN A 1 90 ? 21.648 -6.560 -35.163 1.00 96.00 90 GLN A CA 1
ATOM 727 C C . GLN A 1 90 ? 21.611 -6.518 -36.693 1.00 96.00 90 GLN A C 1
ATOM 729 O O . GLN A 1 90 ? 22.589 -6.895 -37.336 1.00 96.00 90 GLN A O 1
ATOM 734 N N . LYS A 1 91 ? 20.544 -5.961 -37.272 1.00 96.62 91 LYS A N 1
ATOM 735 C CA . LYS A 1 91 ? 20.434 -5.757 -38.717 1.00 96.62 91 LYS A CA 1
ATOM 736 C C . LYS A 1 91 ? 21.573 -4.887 -39.256 1.00 96.62 91 LYS A C 1
ATOM 738 O O . LYS A 1 91 ? 22.233 -5.281 -40.215 1.00 96.62 91 LYS A O 1
ATOM 743 N N . TYR A 1 92 ? 21.866 -3.753 -38.617 1.00 94.62 92 TYR A N 1
ATOM 744 C CA . TYR A 1 92 ? 22.974 -2.888 -39.033 1.00 94.62 92 TYR A CA 1
ATOM 745 C C . TYR A 1 92 ? 24.339 -3.576 -38.918 1.00 94.62 92 TYR A C 1
ATOM 747 O O . TYR A 1 92 ? 25.211 -3.355 -39.760 1.00 94.62 92 TYR A O 1
ATOM 755 N N . LYS A 1 93 ? 24.542 -4.438 -37.913 1.00 96.19 93 LYS A N 1
ATOM 756 C CA . LYS A 1 93 ? 25.763 -5.252 -37.808 1.00 96.19 93 LYS A CA 1
ATOM 757 C C . LYS A 1 93 ? 25.886 -6.231 -38.973 1.00 96.19 93 LYS A C 1
ATOM 759 O O . LYS A 1 93 ? 26.964 -6.332 -39.562 1.00 96.19 93 LYS A O 1
ATOM 764 N N . ASP A 1 94 ? 24.804 -6.917 -39.323 1.00 95.12 94 ASP A N 1
ATOM 765 C CA . ASP A 1 94 ? 24.794 -7.884 -40.422 1.00 95.12 94 ASP A CA 1
ATOM 766 C C . ASP A 1 94 ? 25.031 -7.191 -41.775 1.00 95.12 94 ASP A C 1
ATOM 768 O O . ASP A 1 94 ? 25.854 -7.648 -42.576 1.00 95.12 94 ASP A O 1
ATOM 772 N N . GLU A 1 95 ? 24.399 -6.034 -41.996 1.00 94.62 95 GLU A N 1
ATOM 773 C CA . GLU A 1 95 ? 24.626 -5.186 -43.171 1.00 94.62 95 GLU A CA 1
ATOM 774 C C . GLU A 1 95 ? 26.077 -4.695 -43.248 1.00 94.62 95 GLU A C 1
ATOM 776 O O . GLU A 1 95 ? 26.711 -4.822 -44.295 1.00 94.62 95 GLU A O 1
ATOM 781 N N . ALA A 1 96 ? 26.656 -4.207 -42.147 1.00 92.81 96 ALA A N 1
ATOM 782 C CA . ALA A 1 96 ? 28.053 -3.772 -42.111 1.00 92.81 96 ALA A CA 1
ATOM 783 C C . ALA A 1 96 ? 29.024 -4.910 -42.474 1.00 92.81 96 ALA A C 1
ATOM 785 O O . ALA A 1 96 ? 29.984 -4.705 -43.225 1.00 92.81 96 ALA A O 1
ATOM 786 N N . VAL A 1 97 ? 28.765 -6.133 -41.996 1.00 94.75 97 VAL A N 1
ATOM 787 C CA . VAL A 1 97 ? 29.545 -7.324 -42.370 1.00 94.75 97 VAL A CA 1
ATOM 788 C C . VAL A 1 97 ? 29.379 -7.645 -43.856 1.00 94.75 97 VAL A C 1
ATOM 790 O O . VAL A 1 97 ? 30.372 -7.958 -44.524 1.00 94.75 97 VAL A O 1
ATOM 793 N N . ALA A 1 98 ? 28.161 -7.558 -44.394 1.00 94.25 98 ALA A N 1
ATOM 794 C CA . ALA A 1 98 ? 27.896 -7.780 -45.814 1.00 94.25 98 ALA A CA 1
ATOM 795 C C . ALA A 1 98 ? 28.624 -6.752 -46.694 1.00 94.25 98 ALA A C 1
ATOM 797 O O . ALA A 1 98 ? 29.337 -7.141 -47.624 1.00 94.25 98 ALA A O 1
ATOM 798 N N . TYR A 1 99 ? 28.540 -5.462 -46.357 1.00 91.50 99 TYR A N 1
ATOM 799 C CA . TYR A 1 99 ? 29.263 -4.398 -47.056 1.00 91.50 99 TYR A CA 1
ATOM 800 C C . TYR A 1 99 ? 30.776 -4.594 -46.989 1.00 91.50 99 TYR A C 1
ATOM 802 O O . TYR A 1 99 ? 31.448 -4.478 -48.013 1.00 91.50 99 TYR A O 1
ATOM 810 N N . LYS A 1 100 ? 31.323 -4.976 -45.828 1.00 91.88 100 LYS A N 1
ATOM 811 C CA . LYS A 1 100 ? 32.755 -5.275 -45.687 1.00 91.88 100 LYS A CA 1
ATOM 812 C C . LYS A 1 100 ? 33.193 -6.423 -46.602 1.00 91.88 100 LYS A C 1
ATOM 814 O O . LYS A 1 100 ? 34.231 -6.324 -47.257 1.00 91.88 100 LYS A O 1
ATOM 819 N N . LYS A 1 101 ? 32.404 -7.501 -46.684 1.00 92.88 101 LYS A N 1
ATOM 820 C CA . LYS A 1 101 ? 32.672 -8.629 -47.595 1.00 92.88 101 LYS A CA 1
ATOM 821 C C . LYS A 1 101 ? 32.617 -8.195 -49.059 1.00 92.88 101 LYS A C 1
ATOM 823 O O . LYS A 1 101 ? 33.527 -8.524 -49.819 1.00 92.88 101 LYS A O 1
ATOM 828 N N . LEU A 1 102 ? 31.593 -7.430 -49.437 1.00 91.19 102 LEU A N 1
ATOM 829 C CA . LEU A 1 102 ? 31.425 -6.919 -50.796 1.00 91.19 102 LEU A CA 1
ATOM 830 C C . LEU A 1 102 ? 32.587 -6.003 -51.200 1.00 91.19 102 LEU A C 1
ATOM 832 O O . LEU A 1 102 ? 33.155 -6.177 -52.277 1.00 91.19 102 LEU A O 1
ATOM 836 N N . ALA A 1 103 ? 32.986 -5.077 -50.325 1.00 85.88 103 ALA A N 1
ATOM 837 C CA . ALA A 1 103 ? 34.131 -4.198 -50.544 1.00 85.88 103 ALA A CA 1
ATOM 838 C C . ALA A 1 103 ? 35.418 -5.006 -50.761 1.00 85.88 103 ALA A C 1
ATOM 840 O O . ALA A 1 103 ? 36.147 -4.770 -51.724 1.00 85.88 103 ALA A O 1
ATOM 841 N N . HIS A 1 104 ? 35.657 -6.026 -49.932 1.00 85.75 104 HIS A N 1
ATOM 842 C CA . HIS A 1 104 ? 36.822 -6.897 -50.079 1.00 85.75 104 HIS A CA 1
ATOM 843 C C . HIS A 1 104 ? 36.804 -7.684 -51.403 1.00 85.75 104 HIS A C 1
ATOM 845 O O . HIS A 1 104 ? 37.834 -7.820 -52.062 1.00 85.75 104 HIS A O 1
ATOM 851 N N . GLN A 1 105 ? 35.635 -8.162 -51.841 1.00 89.25 105 GLN A N 1
ATOM 852 C CA . GLN A 1 105 ? 35.482 -8.821 -53.142 1.00 89.25 105 GLN A CA 1
ATOM 853 C C . GLN A 1 105 ? 35.737 -7.857 -54.310 1.00 89.25 105 GLN A C 1
ATOM 855 O O . GLN A 1 105 ? 36.409 -8.225 -55.278 1.00 89.25 105 GLN A O 1
ATOM 860 N N . LYS A 1 106 ? 35.232 -6.621 -54.225 1.00 86.25 106 LYS A N 1
ATOM 861 C CA . LYS A 1 106 ? 35.463 -5.587 -55.242 1.00 86.25 106 LYS A CA 1
ATOM 862 C C . LYS A 1 106 ? 36.938 -5.208 -55.337 1.00 86.25 106 LYS A C 1
ATOM 864 O O . LYS A 1 106 ? 37.430 -5.143 -56.459 1.00 86.25 106 LYS A O 1
ATOM 869 N N . MET A 1 107 ? 37.638 -5.070 -54.207 1.00 83.00 107 MET A N 1
ATOM 870 C CA . MET A 1 107 ? 39.093 -4.864 -54.176 1.00 83.00 107 MET A CA 1
ATOM 871 C C . MET A 1 107 ? 39.851 -6.019 -54.842 1.00 83.00 107 MET A C 1
ATOM 873 O O . MET A 1 107 ? 40.735 -5.776 -55.652 1.00 83.00 107 MET A O 1
ATOM 877 N N . LYS A 1 108 ? 39.482 -7.279 -54.572 1.00 85.31 108 LYS A N 1
ATOM 878 C CA . LYS A 1 108 ? 40.111 -8.439 -55.237 1.00 85.31 108 LYS A CA 1
ATOM 879 C C . LYS A 1 108 ? 39.883 -8.462 -56.748 1.00 85.31 108 LYS A C 1
ATOM 881 O O . LYS A 1 108 ? 40.761 -8.885 -57.488 1.00 85.31 108 LYS A O 1
ATOM 886 N N . SER A 1 109 ? 38.701 -8.040 -57.191 1.00 87.94 109 SER A N 1
ATOM 887 C CA . SER A 1 109 ? 38.332 -8.045 -58.613 1.00 87.94 109 SER A CA 1
ATOM 888 C C . SER A 1 109 ? 38.972 -6.894 -59.398 1.00 87.94 109 SER A C 1
ATOM 890 O O . SER A 1 109 ? 39.012 -6.946 -60.622 1.00 87.94 109 SER A O 1
ATOM 892 N N . HIS A 1 110 ? 39.464 -5.862 -58.708 1.00 83.50 110 HIS A N 1
ATOM 893 C CA . HIS A 1 110 ? 40.052 -4.664 -59.304 1.00 83.50 110 HIS A CA 1
ATOM 894 C C . HIS A 1 110 ? 41.373 -4.334 -58.589 1.00 83.50 110 HIS A C 1
ATOM 896 O O . HIS A 1 110 ? 41.381 -3.496 -57.687 1.00 83.50 110 HIS A O 1
ATOM 902 N N . PRO A 1 111 ? 42.489 -4.988 -58.965 1.00 81.00 111 PRO A N 1
ATOM 903 C CA . PRO A 1 111 ? 43.773 -4.844 -58.272 1.00 81.00 111 PRO A CA 1
ATOM 904 C C . PRO A 1 111 ? 44.264 -3.393 -58.149 1.00 81.00 111 PRO A C 1
ATOM 906 O O . PRO A 1 111 ? 44.775 -3.020 -57.096 1.00 81.00 111 PRO A O 1
ATOM 909 N N . TRP A 1 112 ? 43.990 -2.560 -59.162 1.00 81.00 112 TRP A N 1
ATOM 910 C CA . TRP A 1 112 ? 44.330 -1.130 -59.181 1.00 81.00 112 TRP A CA 1
ATOM 911 C C . TRP A 1 112 ? 43.758 -0.347 -57.986 1.00 81.00 112 TRP A C 1
ATOM 913 O O . TRP A 1 112 ? 44.369 0.614 -57.530 1.00 81.00 112 TRP A O 1
ATOM 923 N N . ILE A 1 113 ? 42.626 -0.785 -57.413 1.00 77.12 113 ILE A N 1
ATOM 924 C CA . ILE A 1 113 ? 42.025 -0.156 -56.226 1.00 77.12 113 ILE A CA 1
ATOM 925 C C . ILE A 1 113 ? 42.971 -0.253 -55.027 1.00 77.12 113 ILE A C 1
ATOM 927 O O . ILE A 1 113 ? 43.014 0.661 -54.209 1.00 77.12 113 ILE A O 1
ATOM 931 N N . ASN A 1 114 ? 43.710 -1.354 -54.885 1.00 76.88 114 ASN A N 1
ATOM 932 C CA . ASN A 1 114 ? 44.632 -1.533 -53.767 1.00 76.88 114 ASN A CA 1
ATOM 933 C C . ASN A 1 114 ? 45.881 -0.656 -53.918 1.00 76.88 114 ASN A C 1
ATOM 935 O O . ASN A 1 114 ? 46.353 -0.093 -52.931 1.00 76.88 114 ASN A O 1
ATOM 939 N N . ASP A 1 115 ? 46.361 -0.509 -55.151 1.00 79.56 115 ASP A N 1
ATOM 940 C CA . ASP A 1 115 ? 47.541 0.291 -55.481 1.00 79.56 115 ASP A CA 1
ATOM 941 C C . ASP A 1 115 ? 47.254 1.793 -55.312 1.00 79.56 115 ASP A C 1
ATOM 943 O O . ASP A 1 115 ? 48.070 2.547 -54.775 1.00 79.56 115 ASP A O 1
ATOM 947 N N . GLU A 1 116 ? 46.045 2.224 -55.678 1.00 75.06 116 GLU A N 1
ATOM 948 C CA . GLU A 1 116 ? 45.642 3.630 -55.636 1.00 75.06 116 GLU A CA 1
ATOM 949 C C . GLU A 1 116 ? 44.905 4.041 -54.352 1.00 75.06 116 GLU A C 1
ATOM 951 O O . GLU A 1 116 ? 44.736 5.240 -54.126 1.00 75.06 116 GLU A O 1
ATOM 956 N N . LYS A 1 117 ? 44.546 3.105 -53.452 1.00 74.75 117 LYS A N 1
ATOM 957 C CA . LYS A 1 117 ? 43.792 3.386 -52.206 1.00 74.75 117 LYS A CA 1
ATOM 958 C C . LYS A 1 117 ? 44.387 4.534 -51.386 1.00 74.75 117 LYS A C 1
ATOM 960 O O . LYS A 1 117 ? 43.660 5.289 -50.748 1.00 74.75 117 LYS A O 1
ATOM 965 N N . SER A 1 118 ? 45.711 4.676 -51.404 1.00 75.62 118 SER A N 1
ATOM 966 C CA . SER A 1 118 ? 46.438 5.728 -50.685 1.00 75.62 118 SER A CA 1
ATOM 967 C C . SER A 1 118 ? 46.157 7.154 -51.187 1.00 75.62 118 SER A C 1
ATOM 969 O O . SER A 1 118 ? 46.514 8.112 -50.496 1.00 75.62 118 SER A O 1
ATOM 971 N N . HIS A 1 119 ? 45.529 7.309 -52.356 1.00 72.00 119 HIS A N 1
ATOM 972 C CA . HIS A 1 119 ? 45.145 8.586 -52.961 1.00 72.00 119 HIS A CA 1
ATOM 973 C C . HIS A 1 119 ? 43.665 8.938 -52.737 1.00 72.00 119 HIS A C 1
ATOM 975 O O . HIS A 1 119 ? 43.287 10.090 -52.957 1.00 72.00 119 HIS A O 1
ATOM 981 N N . PHE A 1 120 ? 42.842 7.990 -52.268 1.00 75.25 120 PHE A N 1
ATOM 982 C CA . PHE A 1 120 ? 41.420 8.205 -51.986 1.00 75.25 120 PHE A CA 1
ATOM 983 C C . PHE A 1 120 ? 41.209 9.143 -50.794 1.00 75.25 120 PHE A C 1
ATOM 985 O O . PHE A 1 120 ? 41.849 8.998 -49.753 1.00 75.25 120 PHE A O 1
ATOM 992 N N . GLY A 1 121 ? 40.296 10.106 -50.939 1.00 70.69 121 GLY A N 1
ATOM 993 C CA . GLY A 1 121 ? 39.932 11.063 -49.890 1.00 70.69 121 GLY A CA 1
ATOM 994 C C . GLY A 1 121 ? 41.010 12.103 -49.571 1.00 70.69 121 GLY A C 1
ATOM 995 O O . GLY A 1 121 ? 40.832 12.893 -48.645 1.00 70.69 121 GLY A O 1
ATOM 996 N N . LYS A 1 122 ? 42.126 12.123 -50.313 1.00 74.69 122 LYS A N 1
ATOM 997 C CA . LYS A 1 122 ? 43.153 13.154 -50.163 1.00 74.69 122 LYS A CA 1
ATOM 998 C C . LYS A 1 122 ? 42.740 14.415 -50.906 1.00 74.69 122 LYS A C 1
ATOM 1000 O O . LYS A 1 122 ? 42.319 14.368 -52.055 1.00 74.69 122 LYS A O 1
ATOM 1005 N N . LYS A 1 123 ? 42.915 15.551 -50.239 1.00 71.50 123 LYS A N 1
ATOM 1006 C CA . LYS A 1 123 ? 42.596 16.854 -50.811 1.00 71.50 123 LYS A CA 1
ATOM 1007 C C . LYS A 1 123 ? 43.459 17.125 -52.049 1.00 71.50 123 LYS A C 1
ATOM 1009 O O . LYS A 1 123 ? 44.667 16.891 -51.997 1.00 71.50 123 LYS A O 1
ATOM 1014 N N . ASN A 1 124 ? 42.860 17.645 -53.120 1.00 70.75 124 ASN A N 1
ATOM 1015 C CA . ASN A 1 124 ? 43.515 17.939 -54.406 1.00 70.75 124 ASN A CA 1
ATOM 1016 C C . ASN A 1 124 ? 44.057 16.710 -55.175 1.00 70.75 124 ASN A C 1
ATOM 1018 O O . ASN A 1 124 ? 45.002 16.851 -55.953 1.00 70.75 124 ASN A O 1
ATOM 1022 N N . THR A 1 125 ? 43.488 15.517 -54.976 1.00 73.12 125 THR A N 1
ATOM 1023 C CA . THR A 1 125 ? 43.705 14.360 -55.868 1.00 73.12 125 THR A CA 1
ATOM 1024 C C . THR A 1 125 ? 42.485 14.138 -56.765 1.00 73.12 125 THR A C 1
ATOM 1026 O O . THR A 1 125 ? 41.406 14.668 -56.504 1.00 73.12 125 THR A O 1
ATOM 1029 N N . GLU A 1 126 ? 42.622 13.313 -57.808 1.00 66.88 126 GLU A N 1
ATOM 1030 C CA . GLU A 1 126 ? 41.490 12.888 -58.657 1.00 66.88 126 GLU A CA 1
ATOM 1031 C C . GLU A 1 126 ? 40.407 12.114 -57.874 1.00 66.88 126 GLU A C 1
ATOM 1033 O O . GLU A 1 126 ? 39.292 11.933 -58.356 1.00 66.88 126 GLU A O 1
ATOM 1038 N N . TYR A 1 127 ? 40.718 11.715 -56.637 1.00 68.38 127 TYR A N 1
ATOM 1039 C CA . TYR A 1 127 ? 39.841 10.997 -55.718 1.00 68.38 127 TYR A CA 1
ATOM 1040 C C . TYR A 1 127 ? 39.543 11.806 -54.442 1.00 68.38 127 TYR A C 1
ATOM 1042 O O . TYR A 1 127 ? 39.381 11.236 -53.358 1.00 68.38 127 TYR A O 1
ATOM 1050 N N . ASP A 1 128 ? 39.504 13.136 -54.546 1.00 72.00 128 ASP A N 1
ATOM 1051 C CA . ASP A 1 128 ? 39.152 14.035 -53.446 1.00 72.00 128 ASP A CA 1
ATOM 1052 C C . ASP A 1 128 ? 37.640 14.012 -53.165 1.00 72.00 128 ASP A C 1
ATOM 1054 O O . ASP A 1 128 ? 36.828 14.582 -53.895 1.00 72.00 128 ASP A O 1
ATOM 1058 N N . PHE A 1 129 ? 37.255 13.365 -52.064 1.00 69.81 129 PHE A N 1
ATOM 1059 C CA . PHE A 1 129 ? 35.865 13.304 -51.604 1.00 69.81 129 PHE A CA 1
ATOM 1060 C C . PHE A 1 129 ? 35.532 14.366 -50.541 1.00 69.81 129 PHE A C 1
ATOM 1062 O O . PHE A 1 129 ? 34.396 14.415 -50.070 1.00 69.81 129 PHE A O 1
ATOM 1069 N N . THR A 1 130 ? 36.478 15.240 -50.166 1.00 65.25 130 THR A N 1
ATOM 1070 C CA . THR A 1 130 ? 36.313 16.200 -49.052 1.00 65.25 130 THR A CA 1
ATOM 1071 C C . THR A 1 130 ? 35.313 17.329 -49.333 1.00 65.25 130 THR A C 1
ATOM 1073 O O . THR A 1 130 ? 34.937 18.058 -48.416 1.00 65.25 130 THR A O 1
ATOM 1076 N N . GLY A 1 131 ? 34.841 17.456 -50.579 1.00 60.81 131 GLY A N 1
ATOM 1077 C CA . GLY A 1 131 ? 33.835 18.436 -51.007 1.00 60.81 131 GLY A CA 1
ATOM 1078 C C . GLY A 1 131 ? 32.444 17.870 -51.325 1.00 60.81 131 GLY A C 1
ATOM 1079 O O . GLY A 1 131 ? 31.551 18.644 -51.667 1.00 60.81 131 GLY A O 1
ATOM 1080 N N . LEU A 1 132 ? 32.225 16.551 -51.240 1.00 57.22 132 LEU A N 1
ATOM 1081 C CA . LEU A 1 132 ? 30.942 15.940 -51.615 1.00 57.22 132 LEU A CA 1
ATOM 1082 C C . LEU A 1 132 ? 29.923 16.021 -50.469 1.00 57.22 132 LEU A C 1
ATOM 1084 O O . LEU A 1 132 ? 29.941 15.234 -49.526 1.00 57.22 132 LEU A O 1
ATOM 1088 N N . TRP A 1 133 ? 28.995 16.970 -50.584 1.00 47.38 133 TRP A N 1
ATOM 1089 C CA . TRP A 1 133 ? 27.812 17.081 -49.730 1.00 47.38 133 TRP A CA 1
ATOM 1090 C C . TRP A 1 133 ? 26.704 16.141 -50.219 1.00 47.38 133 TRP A C 1
ATOM 1092 O O . TRP A 1 133 ? 25.979 16.457 -51.160 1.00 47.38 133 TRP A O 1
ATOM 1102 N N . LEU A 1 134 ? 26.525 15.000 -49.554 1.00 47.19 134 LEU A N 1
ATOM 1103 C CA . LEU A 1 134 ? 25.346 14.147 -49.728 1.00 47.19 134 LEU A CA 1
ATOM 1104 C C . LEU A 1 134 ? 24.438 14.283 -48.500 1.00 47.19 134 LEU A C 1
ATOM 1106 O O . LEU A 1 134 ? 24.608 13.597 -47.499 1.00 47.19 134 LEU A O 1
ATOM 1110 N N . GLY A 1 135 ? 23.463 15.192 -48.584 1.00 43.66 135 GLY A N 1
ATOM 1111 C CA . GLY A 1 135 ? 22.240 15.126 -47.774 1.00 43.66 135 GLY A CA 1
ATOM 1112 C C . GLY A 1 135 ? 22.394 15.217 -46.249 1.00 43.66 135 GLY A C 1
ATOM 1113 O O . GLY A 1 135 ? 21.648 14.551 -45.541 1.00 43.66 135 GLY A O 1
ATOM 1114 N N . GLY A 1 136 ? 23.311 16.044 -45.732 1.00 46.38 136 GLY A N 1
ATOM 1115 C CA . GLY A 1 136 ? 23.307 16.449 -44.315 1.00 46.38 136 GLY A CA 1
ATOM 1116 C C . GLY A 1 136 ? 24.206 15.655 -43.361 1.00 46.38 136 GLY A C 1
ATOM 1117 O O . GLY A 1 136 ? 24.166 15.910 -42.160 1.00 46.38 136 GLY A O 1
ATOM 1118 N N . LEU A 1 137 ? 25.053 14.754 -43.863 1.00 43.62 137 LEU A N 1
ATOM 1119 C CA . LEU A 1 137 ? 26.139 14.142 -43.091 1.00 43.62 137 LEU A CA 1
ATOM 1120 C C . LEU A 1 137 ? 27.474 14.431 -43.779 1.00 43.62 137 LEU A C 1
ATOM 1122 O O . LEU A 1 137 ? 27.654 14.111 -44.954 1.00 43.62 137 LEU A O 1
ATOM 1126 N N . LEU A 1 138 ? 28.405 15.053 -43.048 1.00 41.75 138 LEU A N 1
ATOM 1127 C CA . LEU A 1 138 ? 29.785 15.191 -43.500 1.00 41.75 138 LEU A CA 1
ATOM 1128 C C . LEU A 1 138 ? 30.376 13.782 -43.560 1.00 41.75 138 LEU A C 1
ATOM 1130 O O . LEU A 1 138 ? 30.457 13.089 -42.544 1.00 41.75 138 LEU A O 1
ATOM 1134 N N . LEU A 1 139 ? 30.724 13.333 -44.759 1.00 47.03 139 LEU A N 1
ATOM 1135 C CA . LEU A 1 139 ? 31.238 11.994 -44.981 1.00 47.03 139 LEU A CA 1
ATOM 1136 C C . LEU A 1 139 ? 32.719 11.963 -44.570 1.00 47.03 139 LEU A C 1
ATOM 1138 O O . LEU A 1 139 ? 33.612 11.996 -45.410 1.00 47.03 139 LEU A O 1
ATOM 1142 N N . GLU A 1 140 ? 32.999 11.906 -43.267 1.00 43.75 140 GLU A N 1
ATOM 1143 C CA . GLU A 1 140 ? 34.309 11.460 -42.782 1.00 43.75 140 GLU A CA 1
ATOM 1144 C C . GLU A 1 140 ? 34.411 9.943 -43.014 1.00 43.75 140 GLU A C 1
ATOM 1146 O O . GLU A 1 140 ? 34.299 9.130 -42.098 1.00 43.75 140 GLU A O 1
ATOM 1151 N N . LEU A 1 141 ? 34.572 9.535 -44.280 1.00 45.47 141 LEU A N 1
ATOM 1152 C CA . LEU A 1 141 ? 34.968 8.172 -44.635 1.00 45.47 141 LEU A CA 1
ATOM 1153 C C . LEU A 1 141 ? 36.427 7.986 -44.217 1.00 45.47 141 LEU A C 1
ATOM 1155 O O . LEU A 1 141 ? 37.358 8.073 -45.017 1.00 45.47 141 LEU A O 1
ATOM 1159 N N . VAL A 1 142 ? 36.631 7.732 -42.930 1.00 39.56 142 VAL A N 1
ATOM 1160 C CA . VAL A 1 142 ? 37.913 7.264 -42.427 1.00 39.56 142 VAL A CA 1
ATOM 1161 C C . VAL A 1 142 ? 38.035 5.791 -42.816 1.00 39.56 142 VAL A C 1
ATOM 1163 O O . VAL A 1 142 ? 37.578 4.896 -42.107 1.00 39.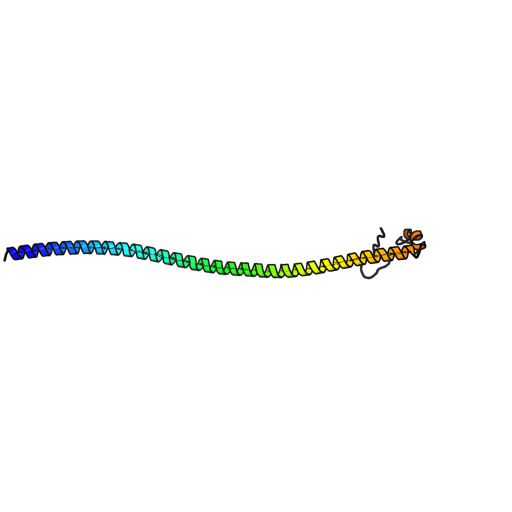56 142 VAL A O 1
ATOM 1166 N N . PHE A 1 143 ? 38.612 5.529 -43.988 1.00 40.84 143 PHE A N 1
ATOM 1167 C CA . PHE A 1 143 ? 39.039 4.187 -44.383 1.00 40.84 143 PHE A CA 1
ATOM 1168 C C . PHE A 1 143 ? 40.254 3.762 -43.534 1.00 40.84 143 PHE A C 1
ATOM 1170 O O . PHE A 1 143 ? 41.386 3.847 -44.009 1.00 40.84 143 PHE A O 1
ATOM 1177 N N . TYR A 1 144 ? 40.022 3.308 -42.296 1.00 38.47 144 TYR A N 1
ATOM 1178 C CA . TYR A 1 144 ? 40.980 2.475 -41.549 1.00 38.47 144 TYR A CA 1
ATOM 1179 C C . TYR A 1 144 ? 40.862 1.007 -41.978 1.00 38.47 144 TYR A C 1
ATOM 1181 O O . TYR A 1 144 ? 39.723 0.491 -42.073 1.00 38.47 144 TYR A O 1
#

Secondary structure (DSSP, 8-state):
-HHHHHHHHHHHHHHHHHHHHHHHHHHHHHHHHHHHHHHHHHHHHHHHHHHHHHHHHHHHHHHHHHHHHHHHHHHHHHHHHHHHHHHHHHHHHHHHHHHHHHHHHHHHH-THHHHHGGG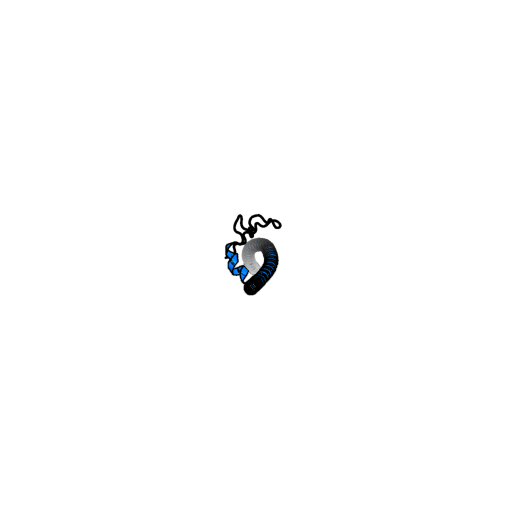TT-TTSTT--TT--BTTB-------

Radius of gyration: 51.82 Å; chains: 1; bounding box: 98×31×133 Å